Protein AF-X5PV71-F1 (afdb_monomer_lite)

Sequence (140 aa):
MEMNIFDIRSFKGSPQAEYGGAFHVSLPEIGPDLKAMGFNLMSRANNHTLDWGLEGMRETSQVLDQSGIIHARAGENLAQAGAARFLETARGRVALLSLATSFTPMSRAGDPAGEAPGRPGLNALRLAQGIVVPPEKSRA

Radius of gyration: 18.05 Å; chains: 1; bounding box: 40×47×59 Å

Foldseek 3Di:
DQAFEDDPVPQDFAFDPDAPPDHHYDYLVVLLVCVVVPAQEEEQDEQHCQRRHPSSNVRRVVSNVVSNRHYAFWDQAQPRNQDWTWDQDPVGIDTDDHEYADYDPLQDGACADVPRHTHTHGHYDDDDDDDDDPPVPPDD

Structure (mmCIF, N/CA/C/O backbone):
data_AF-X5PV71-F1
#
_entry.id   AF-X5PV71-F1
#
loop_
_atom_site.group_PDB
_atom_site.id
_atom_site.type_symbol
_atom_site.label_atom_id
_atom_site.label_alt_id
_atom_site.label_comp_id
_atom_site.label_asym_id
_atom_site.label_entity_id
_atom_site.label_seq_id
_atom_site.pdbx_PDB_ins_code
_atom_site.Cartn_x
_atom_site.Cartn_y
_atom_site.Cartn_z
_atom_site.occupancy
_atom_site.B_iso_or_equiv
_atom_site.auth_seq_id
_atom_site.auth_comp_id
_atom_site.auth_asym_id
_atom_site.auth_atom_id
_atom_site.pdbx_PDB_model_num
ATOM 1 N N . MET A 1 1 ? -8.297 1.870 -0.382 1.00 87.12 1 MET A N 1
ATOM 2 C CA . MET A 1 1 ? -8.007 3.309 -0.474 1.00 87.12 1 MET A CA 1
ATOM 3 C C . MET A 1 1 ? -6.925 3.536 -1.498 1.00 87.12 1 MET A C 1
ATOM 5 O O . MET A 1 1 ? -5.887 2.890 -1.423 1.00 87.12 1 MET A O 1
ATOM 9 N N . GLU A 1 2 ? -7.214 4.432 -2.427 1.00 90.25 2 GLU A N 1
ATOM 10 C CA . GLU A 1 2 ? -6.348 4.815 -3.542 1.00 90.25 2 GLU A CA 1
ATOM 11 C C . GLU A 1 2 ? -5.413 5.982 -3.189 1.00 90.25 2 GLU A C 1
ATOM 13 O O . GLU A 1 2 ? -4.255 5.988 -3.574 1.00 90.25 2 GLU A O 1
ATOM 18 N N . MET A 1 3 ? -5.885 6.917 -2.367 1.00 92.81 3 MET A N 1
ATOM 19 C CA . MET A 1 3 ? -5.144 8.102 -1.934 1.00 92.81 3 MET A CA 1
ATOM 20 C C . MET A 1 3 ? -3.985 7.781 -0.970 1.00 92.81 3 MET A C 1
ATOM 22 O O . MET A 1 3 ? -4.071 6.840 -0.178 1.00 92.81 3 MET A O 1
ATOM 26 N N . ASN A 1 4 ? -2.920 8.587 -1.006 1.00 96.31 4 ASN A N 1
ATOM 27 C CA . ASN A 1 4 ? -1.887 8.609 0.036 1.00 96.31 4 ASN A CA 1
ATOM 28 C C . ASN A 1 4 ? -2.294 9.587 1.150 1.00 96.31 4 ASN A C 1
ATOM 30 O O . ASN A 1 4 ? -3.015 10.550 0.895 1.00 96.31 4 ASN A O 1
ATOM 34 N N . ILE A 1 5 ? -1.850 9.347 2.382 1.00 98.00 5 ILE A N 1
ATOM 35 C CA . ILE A 1 5 ? -2.177 10.194 3.532 1.00 98.00 5 ILE A CA 1
ATOM 36 C C . ILE A 1 5 ? -0.888 10.664 4.195 1.00 98.00 5 ILE A C 1
ATOM 38 O O . ILE A 1 5 ? -0.147 9.844 4.732 1.00 98.00 5 ILE A O 1
ATOM 42 N N . PHE A 1 6 ? -0.648 11.972 4.149 1.00 98.00 6 PHE A N 1
ATOM 43 C CA . PHE A 1 6 ? 0.451 12.657 4.829 1.00 98.00 6 PHE A CA 1
ATOM 44 C C . PHE A 1 6 ? 0.263 14.178 4.724 1.00 98.00 6 PHE A C 1
ATOM 46 O O . PHE A 1 6 ? -0.479 14.673 3.874 1.00 98.00 6 PHE A O 1
ATOM 53 N N . ASP A 1 7 ? 0.956 14.949 5.563 1.00 97.50 7 ASP A N 1
ATOM 54 C CA . ASP A 1 7 ? 0.969 16.409 5.436 1.00 97.50 7 ASP A CA 1
ATOM 55 C C . ASP A 1 7 ? 2.031 16.852 4.421 1.00 97.50 7 ASP A C 1
ATOM 57 O O . ASP A 1 7 ? 3.233 16.811 4.686 1.00 97.50 7 ASP A O 1
ATOM 61 N N . ILE A 1 8 ? 1.586 17.319 3.252 1.00 95.62 8 ILE A N 1
ATOM 62 C CA . ILE A 1 8 ? 2.464 17.774 2.164 1.00 95.62 8 ILE A CA 1
ATOM 63 C C . ILE A 1 8 ? 3.429 18.895 2.585 1.00 95.62 8 ILE A C 1
ATOM 65 O O . ILE A 1 8 ? 4.498 19.038 1.998 1.00 95.62 8 ILE A O 1
ATOM 69 N N . ARG A 1 9 ? 3.084 19.686 3.609 1.00 95.31 9 ARG A N 1
ATOM 70 C CA . ARG A 1 9 ? 3.896 20.825 4.070 1.00 95.31 9 ARG A CA 1
ATOM 71 C C . ARG A 1 9 ? 5.129 20.380 4.857 1.00 95.31 9 ARG A C 1
ATOM 73 O O . ARG A 1 9 ? 6.100 21.128 4.939 1.00 95.31 9 ARG A O 1
ATOM 80 N N . SER A 1 10 ? 5.088 19.189 5.452 1.00 96.00 10 SER A N 1
ATOM 81 C CA . SER A 1 10 ? 6.181 18.612 6.246 1.00 96.00 10 SER A CA 1
ATOM 82 C C . SER A 1 10 ? 6.790 17.357 5.613 1.00 96.00 10 SER A C 1
ATOM 84 O O . SER A 1 10 ? 7.863 16.925 6.054 1.00 96.00 10 SER A O 1
ATOM 86 N N . PHE A 1 11 ? 6.151 16.827 4.565 1.00 97.62 11 PHE A N 1
ATOM 87 C CA . PHE A 1 11 ? 6.563 15.648 3.815 1.00 97.62 11 PHE A CA 1
ATOM 88 C C . PHE A 1 11 ? 8.019 15.724 3.338 1.00 97.62 11 PHE A C 1
ATOM 90 O O . PHE A 1 11 ? 8.503 16.772 2.906 1.00 97.62 11 PHE A O 1
ATOM 97 N N . LYS A 1 12 ? 8.733 14.597 3.438 1.00 96.81 12 LYS A N 1
ATOM 98 C CA . LYS A 1 12 ? 10.171 14.496 3.125 1.00 96.81 12 LYS A CA 1
ATOM 99 C C . LYS A 1 12 ? 10.484 13.789 1.808 1.00 96.81 12 LYS A C 1
ATOM 101 O O . LYS A 1 12 ? 11.650 13.734 1.432 1.00 96.81 12 LYS A O 1
ATOM 106 N N . GLY A 1 13 ? 9.471 13.256 1.131 1.00 96.25 13 GLY A N 1
ATOM 107 C CA . GLY A 1 13 ? 9.620 12.651 -0.187 1.00 96.25 13 GLY A CA 1
ATOM 108 C C . GLY A 1 13 ? 9.340 13.635 -1.321 1.00 96.25 13 GLY A C 1
ATOM 109 O O . GLY A 1 13 ? 9.219 14.846 -1.133 1.00 96.25 13 GLY A O 1
ATOM 110 N N . SER A 1 14 ? 9.189 13.083 -2.516 1.00 96.06 14 SER A N 1
ATOM 111 C CA . SER A 1 14 ? 8.826 13.810 -3.728 1.00 96.06 14 SER A CA 1
ATOM 112 C C . SER A 1 14 ? 7.767 13.032 -4.516 1.00 96.06 14 SER A C 1
ATOM 114 O O . SER A 1 14 ? 7.679 11.802 -4.385 1.00 96.06 14 SER A O 1
ATOM 116 N N . PRO A 1 15 ? 6.950 13.718 -5.335 1.00 95.50 15 PRO A N 1
ATOM 117 C CA . PRO A 1 15 ? 6.092 13.025 -6.286 1.00 95.50 15 PRO A CA 1
ATOM 118 C C . PRO A 1 15 ? 6.963 12.187 -7.229 1.00 95.50 15 PRO A C 1
ATOM 120 O O . PRO A 1 15 ? 8.012 12.646 -7.693 1.00 95.50 15 PRO A O 1
ATOM 123 N N . GLN A 1 16 ? 6.557 10.947 -7.495 1.00 94.81 16 GLN A N 1
ATOM 124 C CA . GLN A 1 16 ? 7.290 10.073 -8.406 1.00 94.81 16 GLN A CA 1
ATOM 125 C C . GLN A 1 16 ? 7.045 10.471 -9.862 1.00 94.81 16 GLN A C 1
ATOM 127 O O . GLN A 1 16 ? 5.967 10.933 -10.228 1.00 94.81 16 GLN A O 1
ATOM 132 N N . ALA A 1 17 ? 8.060 10.269 -10.706 1.00 91.62 17 ALA A N 1
ATOM 133 C CA . ALA A 1 17 ? 7.997 10.615 -12.127 1.00 91.62 17 ALA A CA 1
ATOM 134 C C . ALA A 1 17 ? 6.919 9.820 -12.887 1.00 91.62 17 ALA A C 1
ATOM 136 O O . ALA A 1 17 ? 6.304 10.339 -13.815 1.00 91.62 17 ALA A O 1
ATOM 137 N N . GLU A 1 18 ? 6.677 8.575 -12.476 1.00 89.81 18 GLU A N 1
ATOM 138 C CA . GLU A 1 18 ? 5.570 7.756 -12.957 1.00 89.81 18 GLU A CA 1
ATOM 139 C C . GLU A 1 18 ? 4.498 7.682 -11.870 1.00 89.81 18 GLU A C 1
ATOM 141 O O . GLU A 1 18 ? 4.778 7.269 -10.744 1.00 89.81 18 GLU A O 1
ATOM 146 N N . TYR A 1 19 ? 3.273 8.063 -12.223 1.00 82.19 19 TYR A N 1
ATOM 147 C CA . TYR A 1 19 ? 2.144 8.159 -11.304 1.00 82.19 19 TYR A CA 1
ATOM 148 C C . TYR A 1 19 ? 0.865 7.680 -11.989 1.00 82.19 19 TYR A C 1
ATOM 150 O O . TYR A 1 19 ? 0.753 7.711 -13.218 1.00 82.19 19 TYR A O 1
ATOM 158 N N . GLY A 1 20 ? -0.114 7.234 -11.204 1.00 72.25 20 GLY A N 1
ATOM 159 C CA . GLY A 1 20 ? -1.363 6.639 -11.697 1.00 72.25 20 GLY A CA 1
ATOM 160 C C . GLY A 1 20 ? -2.326 7.578 -12.446 1.00 72.25 20 GLY A C 1
ATOM 161 O O . GLY A 1 20 ? -3.485 7.217 -12.614 1.00 72.25 20 GLY A O 1
ATOM 162 N N . GLY A 1 21 ? -1.885 8.768 -12.874 1.00 81.62 21 GLY A N 1
ATOM 163 C CA . GLY A 1 21 ? -2.683 9.779 -13.585 1.00 81.62 21 GLY A CA 1
ATOM 164 C C . GLY A 1 21 ? -2.996 11.040 -12.770 1.00 81.62 21 GLY A C 1
ATOM 165 O O . GLY A 1 21 ? -3.230 12.093 -13.356 1.00 81.62 21 GLY A O 1
ATOM 166 N N . ALA A 1 22 ? -2.930 10.974 -11.436 1.00 86.44 22 ALA A N 1
ATOM 167 C CA . ALA A 1 22 ? -2.986 12.133 -10.540 1.00 86.44 22 ALA A CA 1
ATOM 168 C C . ALA A 1 22 ? -2.346 11.820 -9.177 1.00 86.44 22 ALA A C 1
ATOM 170 O O . ALA A 1 22 ? -2.425 10.689 -8.710 1.00 86.44 22 ALA A O 1
ATOM 171 N N . PHE A 1 23 ? -1.769 12.829 -8.516 1.00 92.00 23 PHE A N 1
ATOM 172 C CA . PHE A 1 23 ? -1.186 12.701 -7.176 1.00 92.00 23 PHE A CA 1
ATOM 173 C C . PHE A 1 23 ? -2.249 12.859 -6.083 1.00 92.00 23 PHE A C 1
ATOM 175 O O . PHE A 1 23 ? -2.364 13.909 -5.449 1.00 92.00 23 PHE A O 1
ATOM 182 N N . HIS A 1 24 ? -3.042 11.812 -5.854 1.00 93.50 24 HIS A N 1
ATOM 183 C CA . HIS A 1 24 ? -4.070 11.828 -4.814 1.00 93.50 24 HIS A CA 1
ATOM 184 C C . HIS A 1 24 ? -3.439 11.833 -3.413 1.00 93.50 24 HIS A C 1
ATOM 186 O O . HIS A 1 24 ? -2.790 10.860 -3.010 1.00 93.50 24 HIS A O 1
ATOM 192 N N . VAL A 1 25 ? -3.668 12.910 -2.655 1.00 95.69 25 VAL A N 1
ATOM 193 C CA . VAL A 1 25 ? -3.190 13.072 -1.275 1.00 95.69 25 VAL A CA 1
ATOM 194 C C . VAL A 1 25 ? -4.267 13.662 -0.364 1.00 95.69 25 VAL A C 1
ATOM 196 O O . VAL A 1 25 ? -5.017 14.553 -0.764 1.00 95.69 25 VAL A O 1
ATOM 199 N N . SER A 1 26 ? -4.327 13.165 0.870 1.00 96.94 26 SER A N 1
ATOM 200 C CA . SER A 1 26 ? -5.140 13.710 1.959 1.00 96.94 26 SER A CA 1
ATOM 201 C C . SER A 1 26 ? -4.288 14.015 3.177 1.00 96.94 26 SER A C 1
ATOM 203 O O . SER A 1 26 ? -3.200 13.459 3.331 1.00 96.94 26 SER A O 1
ATOM 205 N N . LEU A 1 27 ? -4.821 14.848 4.068 1.00 97.44 27 LEU A N 1
ATOM 206 C CA . LEU A 1 27 ? -4.176 15.148 5.337 1.00 97.44 27 LEU A CA 1
ATOM 207 C C . LEU A 1 27 ? -4.376 14.001 6.355 1.00 97.44 27 LEU A C 1
ATOM 209 O O . LEU A 1 27 ? -5.368 13.269 6.255 1.00 97.44 27 LEU A O 1
ATOM 213 N N . PRO A 1 28 ? -3.462 13.823 7.331 1.00 97.94 28 PRO A N 1
ATOM 214 C CA . PRO A 1 28 ? -3.509 12.746 8.330 1.00 97.94 28 PRO A CA 1
ATOM 215 C C . PRO A 1 28 ? -4.821 12.607 9.110 1.00 97.94 28 PRO A C 1
ATOM 217 O O . PRO A 1 28 ? -5.173 11.500 9.523 1.00 97.94 28 PRO A O 1
ATOM 220 N N . GLU A 1 29 ? -5.567 13.696 9.275 1.00 97.62 29 GLU A N 1
ATOM 221 C CA . GLU A 1 29 ? -6.840 13.760 9.999 1.00 97.62 29 GLU A CA 1
ATOM 222 C C . GLU A 1 29 ? -7.916 12.845 9.391 1.00 97.62 29 GLU A C 1
ATOM 224 O O . GLU A 1 29 ? -8.807 12.386 10.106 1.00 97.62 29 GLU A O 1
ATOM 229 N N . ILE A 1 30 ? -7.786 12.473 8.110 1.00 97.31 30 ILE A N 1
ATOM 230 C CA . ILE A 1 30 ? -8.708 11.523 7.478 1.00 97.31 30 ILE A CA 1
ATOM 231 C C . ILE A 1 30 ? -8.630 10.123 8.109 1.00 97.31 30 ILE A C 1
ATOM 233 O O . ILE A 1 30 ? -9.584 9.355 8.018 1.00 97.31 30 ILE A O 1
ATOM 237 N N . GLY A 1 31 ? -7.509 9.757 8.742 1.00 97.75 31 GLY A N 1
ATOM 238 C CA . GLY A 1 31 ? -7.346 8.460 9.402 1.00 97.75 31 GLY A CA 1
ATOM 239 C C . GLY A 1 31 ? -8.351 8.257 10.547 1.00 97.75 31 GLY A C 1
ATOM 240 O O . GLY A 1 31 ? -9.162 7.324 10.481 1.00 97.75 31 GLY A O 1
ATOM 241 N N . PRO A 1 32 ? -8.358 9.138 11.566 1.00 98.25 32 PRO A N 1
ATOM 242 C CA . PRO A 1 32 ? -9.378 9.150 12.611 1.00 98.25 32 PRO A CA 1
ATOM 243 C C . PRO A 1 32 ? -10.809 9.270 12.074 1.00 98.25 32 PRO A C 1
ATOM 245 O O . PRO A 1 32 ? -11.690 8.555 12.555 1.00 98.25 32 PRO A O 1
ATOM 248 N N . ASP A 1 33 ? -11.041 10.095 11.049 1.00 98.19 33 ASP A N 1
ATOM 249 C CA . ASP A 1 33 ? -12.370 10.252 10.443 1.00 98.19 33 ASP A CA 1
ATOM 250 C C . ASP A 1 33 ? -12.870 8.941 9.819 1.00 98.19 33 ASP A C 1
ATOM 252 O O . ASP A 1 33 ? -13.992 8.504 10.083 1.00 98.19 33 ASP A O 1
ATOM 256 N N . LEU A 1 34 ? -12.023 8.247 9.050 1.00 97.75 34 LEU A N 1
ATOM 257 C CA . LEU A 1 34 ? -12.342 6.930 8.488 1.00 97.75 34 LEU A CA 1
ATOM 258 C C . LEU A 1 34 ? -12.645 5.913 9.592 1.00 97.75 34 LEU A C 1
ATOM 260 O O . LEU A 1 34 ? -13.590 5.126 9.477 1.00 97.75 34 LEU A O 1
ATOM 264 N N . LYS A 1 35 ? -11.872 5.936 10.681 1.00 98.00 35 LYS A N 1
ATOM 265 C CA . LYS A 1 35 ? -12.119 5.060 11.828 1.00 98.00 35 LYS A CA 1
ATOM 266 C C . LYS A 1 35 ? -13.475 5.355 12.473 1.00 98.00 35 LYS A C 1
ATOM 268 O O . LYS A 1 35 ? -14.213 4.413 12.766 1.00 98.00 35 LYS A O 1
ATOM 273 N N . ALA A 1 36 ? -13.818 6.630 12.655 1.00 98.25 36 ALA A N 1
ATOM 274 C CA . ALA A 1 36 ? -15.093 7.071 13.219 1.00 98.25 36 ALA A CA 1
ATOM 275 C C . ALA A 1 36 ? -16.292 6.692 12.332 1.00 98.25 36 ALA A C 1
ATOM 277 O O . ALA A 1 36 ? -17.346 6.328 12.850 1.00 98.25 36 ALA A O 1
ATOM 278 N N . MET A 1 37 ? -16.115 6.679 11.006 1.00 98.06 37 MET A N 1
ATOM 279 C CA . MET A 1 37 ? -17.112 6.164 10.054 1.00 98.06 37 MET A CA 1
ATOM 280 C C . MET A 1 37 ? -17.290 4.636 10.117 1.00 98.06 37 MET A C 1
ATOM 282 O O . MET A 1 37 ? -18.205 4.097 9.496 1.00 98.06 37 MET A O 1
ATOM 286 N N . GLY A 1 38 ? -16.435 3.924 10.857 1.00 97.19 38 GLY A N 1
ATOM 287 C CA . GLY A 1 38 ? -16.520 2.478 11.057 1.00 97.19 38 GLY A CA 1
ATOM 288 C C . GLY A 1 38 ? -15.584 1.650 10.174 1.00 97.19 38 GLY A C 1
ATOM 289 O O . GLY A 1 38 ? -15.633 0.419 10.240 1.00 97.19 38 GLY A O 1
ATOM 290 N N . PHE A 1 39 ? -14.700 2.272 9.385 1.00 97.31 39 PHE A N 1
ATOM 291 C CA . PHE A 1 39 ? -13.678 1.523 8.654 1.00 97.31 39 PHE A CA 1
ATOM 292 C C . PHE A 1 39 ? -12.648 0.940 9.632 1.00 97.31 39 PHE A C 1
ATOM 294 O O . PHE A 1 39 ? -12.049 1.637 10.449 1.00 97.31 39 PHE A O 1
ATOM 301 N N . ASN A 1 40 ? -12.437 -0.371 9.557 1.00 95.75 40 ASN A N 1
ATOM 302 C CA . ASN A 1 40 ? -11.518 -1.114 10.428 1.00 95.75 40 ASN A CA 1
ATOM 303 C C . ASN A 1 40 ? -10.523 -1.995 9.651 1.00 95.75 40 ASN A C 1
ATOM 305 O O . ASN A 1 40 ? -9.536 -2.445 10.230 1.00 95.75 40 ASN A O 1
ATOM 309 N N . LEU A 1 41 ? -10.760 -2.188 8.351 1.00 96.94 41 LEU A N 1
ATOM 310 C CA . LEU A 1 41 ? -9.926 -2.915 7.401 1.00 96.94 41 LEU A CA 1
ATOM 311 C C . LEU A 1 41 ? -9.787 -2.100 6.111 1.00 96.94 41 LEU A C 1
ATOM 313 O O . LEU A 1 41 ? -10.785 -1.594 5.598 1.00 96.94 41 LEU A O 1
ATOM 317 N N . MET A 1 42 ? -8.578 -2.010 5.550 1.00 97.12 42 MET A N 1
ATOM 318 C CA . MET A 1 42 ? -8.337 -1.243 4.327 1.00 97.12 42 MET A CA 1
ATOM 319 C C . MET A 1 42 ? -7.353 -1.906 3.352 1.00 97.12 42 MET A C 1
ATOM 321 O O . MET A 1 42 ? -6.212 -2.224 3.682 1.00 97.12 42 MET A O 1
ATOM 325 N N . SER A 1 43 ? -7.782 -2.051 2.095 1.00 96.62 43 SER A N 1
ATOM 326 C CA . SER A 1 43 ? -6.915 -2.428 0.969 1.00 96.62 43 SER A CA 1
ATOM 327 C C . SER A 1 43 ? -6.024 -1.251 0.556 1.00 96.62 43 SER A C 1
ATOM 329 O O . SER A 1 43 ? -6.540 -0.142 0.365 1.00 96.62 43 SER A O 1
ATOM 331 N N . ARG A 1 44 ? -4.714 -1.484 0.384 1.00 95.50 44 ARG A N 1
ATOM 332 C CA . ARG A 1 44 ? -3.735 -0.444 0.003 1.00 95.50 44 ARG A CA 1
ATOM 333 C C . ARG A 1 44 ? -2.997 -0.666 -1.300 1.00 95.50 44 ARG A C 1
ATOM 335 O O . ARG A 1 44 ? -2.210 0.192 -1.675 1.00 95.50 44 ARG A O 1
ATOM 342 N N . ALA A 1 45 ? -3.241 -1.768 -1.991 1.00 93.94 45 ALA A N 1
ATOM 343 C CA . ALA A 1 45 ? -2.556 -2.020 -3.243 1.00 93.94 45 ALA A CA 1
ATOM 344 C C . ALA A 1 45 ? -3.443 -1.697 -4.439 1.00 93.94 45 ALA A C 1
ATOM 346 O O . ALA A 1 45 ? -4.524 -2.258 -4.620 1.00 93.94 45 ALA A O 1
ATOM 347 N N . ASN A 1 46 ? -2.950 -0.734 -5.200 1.00 93.69 46 ASN A N 1
ATOM 348 C CA . ASN A 1 46 ? -3.539 -0.107 -6.370 1.00 93.69 46 ASN A CA 1
ATOM 349 C C . ASN A 1 46 ? -2.405 0.616 -7.116 1.00 93.69 46 ASN A C 1
ATOM 351 O O . ASN A 1 46 ? -1.265 0.647 -6.659 1.00 93.69 46 ASN A O 1
ATOM 355 N N . ASN A 1 47 ? -2.704 1.211 -8.258 1.00 93.69 47 ASN A N 1
ATOM 356 C CA . ASN A 1 47 ? -1.733 1.947 -9.064 1.00 93.69 47 ASN A CA 1
ATOM 357 C C . ASN A 1 47 ? -1.180 3.219 -8.393 1.00 93.69 47 ASN A C 1
ATOM 359 O O . ASN A 1 47 ? -0.138 3.687 -8.832 1.00 93.69 47 ASN A O 1
ATOM 363 N N . HIS A 1 48 ? -1.820 3.739 -7.343 1.00 95.88 48 HIS A N 1
ATOM 364 C CA . HIS A 1 48 ? -1.425 4.966 -6.640 1.00 95.88 48 HIS A CA 1
ATOM 365 C C . HIS A 1 48 ? -0.602 4.713 -5.360 1.00 95.88 48 HIS A C 1
ATOM 367 O O . HIS A 1 48 ? -0.181 5.659 -4.689 1.00 95.88 48 HIS A O 1
ATOM 373 N N . THR A 1 49 ? -0.330 3.451 -4.993 1.00 95.81 49 THR A N 1
ATOM 374 C CA . THR A 1 49 ? 0.360 3.109 -3.733 1.00 95.81 49 THR A CA 1
ATOM 375 C C . THR A 1 49 ? 1.727 3.784 -3.583 1.00 95.81 49 THR A C 1
ATOM 377 O O . THR A 1 49 ? 2.104 4.096 -2.457 1.00 95.81 49 THR A O 1
ATOM 380 N N . LEU A 1 50 ? 2.462 3.991 -4.686 1.00 95.69 50 LEU A N 1
ATOM 381 C CA . LEU A 1 50 ? 3.797 4.606 -4.690 1.00 95.69 50 LEU A CA 1
ATOM 382 C C . LEU A 1 50 ? 3.859 5.957 -5.421 1.00 95.69 50 LEU A C 1
ATOM 384 O O . LEU A 1 50 ? 4.951 6.404 -5.750 1.00 95.69 50 LEU A O 1
ATOM 388 N N . ASP A 1 51 ? 2.740 6.646 -5.644 1.00 95.38 51 ASP A N 1
ATOM 389 C CA . ASP A 1 51 ? 2.744 7.964 -6.310 1.00 95.38 51 ASP A CA 1
ATOM 390 C C . ASP A 1 51 ? 3.653 8.999 -5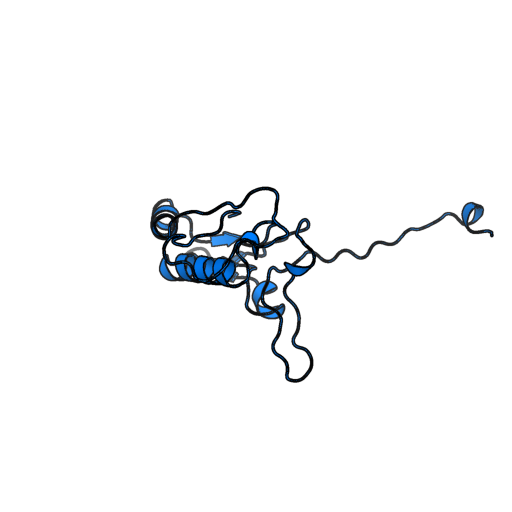.622 1.00 95.38 51 ASP A C 1
ATOM 392 O O . ASP A 1 51 ? 4.201 9.892 -6.264 1.00 95.38 51 ASP A O 1
ATOM 396 N N . TRP A 1 52 ? 3.841 8.852 -4.311 1.00 96.50 52 TRP A N 1
ATOM 397 C CA . TRP A 1 52 ? 4.708 9.686 -3.475 1.00 96.50 52 TRP A CA 1
ATOM 398 C C . TRP A 1 52 ? 5.904 8.905 -2.917 1.00 96.50 52 TRP A C 1
ATOM 400 O O . TRP A 1 52 ? 6.420 9.201 -1.840 1.00 96.50 52 TRP A O 1
ATOM 410 N N . GLY A 1 53 ? 6.325 7.868 -3.638 1.00 95.81 53 GLY A N 1
ATOM 411 C CA . GLY A 1 53 ? 7.478 7.056 -3.283 1.00 95.81 53 GLY A CA 1
ATOM 412 C C . GLY A 1 53 ? 7.245 6.192 -2.047 1.00 95.81 53 GLY A C 1
ATOM 413 O O . GLY A 1 53 ? 6.115 5.951 -1.608 1.00 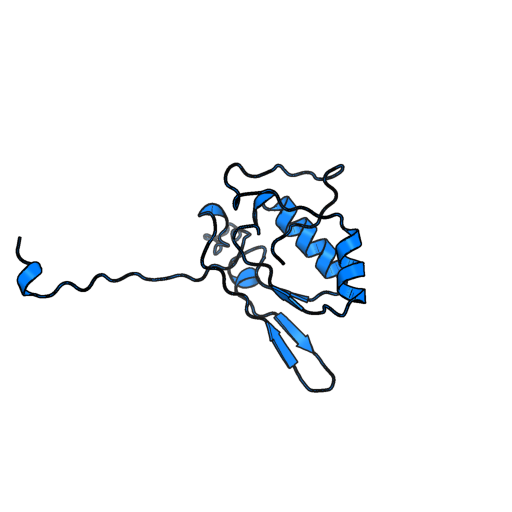95.81 53 GLY A O 1
ATOM 414 N N . LEU A 1 54 ? 8.347 5.694 -1.489 1.00 96.94 54 LEU A N 1
ATOM 415 C CA . LEU A 1 54 ? 8.308 4.860 -0.287 1.00 96.94 54 LEU A CA 1
ATOM 416 C C . LEU A 1 54 ? 7.928 5.683 0.943 1.00 96.94 54 LEU A C 1
ATOM 418 O O . LEU A 1 54 ? 7.306 5.159 1.862 1.00 96.94 54 LEU A O 1
ATOM 422 N N . GLU A 1 55 ? 8.278 6.964 0.942 1.00 97.88 55 GLU A N 1
ATOM 423 C CA . GLU A 1 55 ? 7.949 7.936 1.972 1.00 97.88 55 GLU A CA 1
ATOM 424 C C . GLU A 1 55 ? 6.431 8.071 2.099 1.00 97.88 55 GLU A C 1
ATOM 426 O O . GLU A 1 55 ? 5.891 7.828 3.174 1.00 97.88 55 GLU A O 1
ATOM 431 N N . GLY A 1 56 ? 5.718 8.347 1.000 1.00 97.44 56 GLY A N 1
ATOM 432 C CA . GLY A 1 56 ? 4.257 8.465 1.024 1.00 97.44 56 GLY A CA 1
ATOM 433 C C . GLY A 1 56 ? 3.567 7.155 1.405 1.00 97.44 56 GLY A C 1
ATOM 434 O O . GLY A 1 56 ? 2.627 7.150 2.205 1.00 97.44 56 GLY A O 1
ATOM 435 N N . MET A 1 57 ? 4.080 6.021 0.915 1.00 97.50 57 MET A N 1
ATOM 436 C CA . MET A 1 57 ? 3.583 4.694 1.291 1.00 97.50 57 MET A CA 1
ATOM 437 C C . MET A 1 57 ? 3.698 4.446 2.805 1.00 97.50 57 MET A C 1
ATOM 439 O O . MET A 1 57 ? 2.742 3.959 3.425 1.00 97.50 57 MET A O 1
ATOM 443 N N . ARG A 1 58 ? 4.853 4.782 3.393 1.00 98.06 58 ARG A N 1
ATOM 444 C CA . ARG A 1 58 ? 5.156 4.601 4.820 1.00 98.06 58 ARG A CA 1
ATOM 445 C C . ARG A 1 58 ? 4.354 5.547 5.699 1.00 98.06 58 ARG A C 1
ATOM 447 O O . ARG A 1 58 ? 3.706 5.063 6.619 1.00 98.06 58 ARG A O 1
ATOM 454 N N . GLU A 1 59 ? 4.309 6.834 5.369 1.00 98.25 59 GLU A N 1
ATOM 455 C CA . GLU A 1 59 ? 3.488 7.827 6.079 1.00 98.25 59 GLU A CA 1
ATOM 456 C C . GLU A 1 59 ? 2.017 7.403 6.097 1.00 98.25 59 GLU A C 1
ATOM 458 O O . GLU A 1 59 ? 1.373 7.354 7.143 1.00 98.25 59 GLU A O 1
ATOM 463 N N . THR A 1 60 ? 1.496 6.955 4.952 1.00 98.12 60 THR A N 1
ATOM 464 C CA . THR A 1 60 ? 0.110 6.489 4.904 1.00 98.12 60 THR A CA 1
ATOM 465 C C . THR A 1 60 ? -0.095 5.235 5.760 1.00 98.12 60 THR A C 1
ATOM 467 O O . THR A 1 60 ? -1.151 5.063 6.360 1.00 98.12 60 THR A O 1
ATOM 470 N N . SER A 1 61 ? 0.882 4.324 5.800 1.00 97.94 61 SER A N 1
ATOM 471 C CA . SER A 1 61 ? 0.818 3.140 6.672 1.00 97.94 61 SER A CA 1
ATOM 472 C C . SER A 1 61 ? 0.794 3.556 8.142 1.00 97.94 61 SER A C 1
ATOM 474 O O . SER A 1 61 ? -0.078 3.114 8.884 1.00 97.94 61 SER A O 1
ATOM 476 N N . GLN A 1 62 ? 1.661 4.496 8.519 1.00 98.00 62 GLN A N 1
ATOM 477 C CA . GLN A 1 62 ? 1.739 5.054 9.861 1.00 98.00 62 GLN A CA 1
ATOM 478 C C . GLN A 1 62 ? 0.426 5.717 10.291 1.00 98.00 62 GLN A C 1
ATOM 480 O O . GLN A 1 62 ? -0.044 5.448 11.395 1.00 98.00 62 GLN A O 1
ATOM 485 N N . VAL A 1 63 ? -0.204 6.529 9.436 1.00 98.38 63 VAL A N 1
ATOM 486 C CA . VAL A 1 63 ? -1.493 7.165 9.759 1.00 98.38 63 VAL A CA 1
ATOM 487 C C . VAL A 1 63 ? -2.589 6.123 9.998 1.00 98.38 63 VAL A C 1
ATOM 489 O O . VAL A 1 63 ? -3.369 6.248 10.945 1.00 98.38 63 VAL A O 1
ATOM 492 N N . LEU A 1 64 ? -2.655 5.071 9.176 1.00 98.19 64 LEU A N 1
ATOM 493 C CA . LEU A 1 64 ? -3.649 4.006 9.349 1.00 98.19 64 LEU A CA 1
ATOM 494 C C . LEU A 1 64 ? -3.394 3.183 10.614 1.00 98.19 64 LEU A C 1
ATOM 496 O O . LEU A 1 64 ? -4.347 2.894 11.341 1.00 98.19 64 LEU A O 1
ATOM 500 N N . ASP A 1 65 ? -2.130 2.875 10.907 1.00 98.06 65 ASP A N 1
ATOM 501 C CA . ASP A 1 65 ? -1.728 2.179 12.131 1.00 98.06 65 ASP A CA 1
ATOM 502 C C . ASP A 1 65 ? -2.099 3.002 13.374 1.00 98.06 65 ASP A C 1
ATOM 504 O O . ASP A 1 65 ? -2.747 2.488 14.288 1.00 98.06 65 ASP A O 1
ATOM 508 N N . GLN A 1 66 ? -1.781 4.301 13.380 1.00 98.38 66 GLN A N 1
ATOM 509 C CA . GLN A 1 66 ? -2.133 5.232 14.462 1.00 98.38 66 GLN A CA 1
ATOM 510 C C . GLN A 1 66 ? -3.649 5.398 14.631 1.00 98.38 66 GLN A C 1
ATOM 512 O O . GLN A 1 66 ? -4.130 5.580 15.747 1.00 98.38 66 GLN A O 1
ATOM 517 N N . SER A 1 67 ? -4.409 5.285 13.541 1.00 98.38 67 SER A N 1
ATOM 518 C CA . SER A 1 67 ? -5.878 5.342 13.557 1.00 98.38 67 SER A CA 1
ATOM 519 C C . SER A 1 67 ? -6.528 4.010 13.957 1.00 98.38 67 SER A C 1
ATOM 521 O O . SER A 1 67 ? -7.755 3.904 14.023 1.00 98.38 67 SER A O 1
ATOM 523 N N . GLY A 1 68 ? -5.736 2.959 14.195 1.00 97.75 68 GLY A N 1
ATOM 524 C CA . GLY A 1 68 ? -6.244 1.625 14.509 1.00 97.75 68 GLY A CA 1
ATOM 525 C C . GLY A 1 68 ? -7.032 0.997 13.353 1.00 97.75 68 GLY A C 1
ATOM 526 O O . GLY A 1 68 ? -8.005 0.269 13.591 1.00 97.75 68 GLY A O 1
ATOM 527 N N . ILE A 1 69 ? -6.664 1.312 12.108 1.00 98.25 69 ILE A N 1
ATOM 528 C CA . ILE A 1 69 ? -7.224 0.715 10.892 1.00 98.25 69 ILE A CA 1
ATOM 529 C C . ILE A 1 69 ? -6.244 -0.340 10.397 1.00 98.25 69 ILE A C 1
ATOM 531 O O . ILE A 1 69 ? -5.132 -0.032 9.979 1.00 98.25 69 ILE A O 1
ATOM 535 N N . ILE A 1 70 ? -6.677 -1.598 10.388 1.00 98.12 70 ILE A N 1
ATOM 536 C CA . ILE A 1 70 ? -5.861 -2.690 9.867 1.00 98.12 70 ILE A CA 1
ATOM 537 C C . ILE A 1 70 ? -5.763 -2.524 8.353 1.00 98.12 70 ILE A C 1
ATOM 539 O O . ILE A 1 70 ? -6.776 -2.463 7.659 1.00 98.12 70 ILE A O 1
ATOM 543 N N . HIS A 1 71 ? -4.556 -2.479 7.805 1.00 97.62 71 HIS A N 1
ATOM 544 C CA . HIS A 1 71 ? -4.363 -2.314 6.367 1.00 97.62 71 HIS A CA 1
ATOM 545 C C . HIS A 1 71 ? -3.418 -3.363 5.806 1.00 97.62 71 HIS A C 1
ATOM 547 O O . HIS A 1 71 ? -2.506 -3.839 6.480 1.00 97.62 71 HIS A O 1
ATOM 553 N N . ALA A 1 72 ? -3.690 -3.766 4.569 1.00 96.75 72 ALA A N 1
ATOM 554 C CA . ALA A 1 72 ? -2.950 -4.814 3.889 1.00 96.75 72 ALA A CA 1
ATOM 555 C C . ALA A 1 72 ? -2.335 -4.301 2.592 1.00 96.75 72 ALA A C 1
ATOM 557 O O . ALA A 1 72 ? -2.940 -3.496 1.875 1.00 96.75 72 ALA A O 1
ATOM 558 N N . ARG A 1 73 ? -1.210 -4.933 2.241 1.00 90.69 73 ARG A N 1
ATOM 559 C CA . ARG A 1 73 ? -0.641 -5.021 0.893 1.00 90.69 73 ARG A CA 1
ATOM 560 C C . ARG A 1 73 ? 0.328 -3.958 0.406 1.00 90.69 73 ARG A C 1
ATOM 562 O O . ARG A 1 73 ? 0.922 -4.142 -0.654 1.00 90.69 73 ARG A O 1
ATOM 569 N N . ALA A 1 74 ? 0.554 -2.928 1.198 1.00 95.19 74 ALA A N 1
ATOM 570 C CA . ALA A 1 74 ? 1.828 -2.228 1.190 1.00 95.19 74 ALA A CA 1
ATOM 571 C C . ALA A 1 74 ? 2.717 -2.860 2.269 1.00 95.19 74 ALA A C 1
ATOM 573 O O . ALA A 1 74 ? 2.214 -3.279 3.315 1.00 95.19 74 ALA A O 1
ATOM 574 N N . GLY A 1 75 ? 4.014 -2.984 2.015 1.00 96.69 75 GLY A N 1
ATOM 575 C CA . GLY A 1 75 ? 4.939 -3.534 3.002 1.00 96.69 75 GLY A CA 1
ATOM 576 C C . GLY A 1 75 ? 6.390 -3.249 2.662 1.00 96.69 75 GLY A C 1
ATOM 577 O O . GLY A 1 75 ? 6.704 -2.862 1.538 1.00 96.69 75 GLY A O 1
ATOM 578 N N . GLU A 1 76 ? 7.275 -3.487 3.628 1.00 97.44 76 GLU A N 1
ATOM 579 C CA . GLU A 1 76 ? 8.717 -3.249 3.486 1.00 97.44 76 GLU A CA 1
ATOM 580 C C . GLU A 1 76 ? 9.423 -4.309 2.625 1.00 97.44 76 GLU A C 1
ATOM 582 O O . GLU A 1 76 ? 10.592 -4.171 2.287 1.00 97.44 76 GLU A O 1
ATOM 587 N N . ASN A 1 77 ? 8.722 -5.378 2.249 1.00 97.06 77 ASN A N 1
ATOM 588 C CA . ASN A 1 77 ? 9.197 -6.419 1.342 1.00 97.06 77 ASN A CA 1
ATOM 589 C C . ASN A 1 77 ? 8.018 -7.229 0.780 1.00 97.06 77 ASN A C 1
ATOM 591 O O . ASN A 1 77 ? 6.865 -7.050 1.194 1.00 97.06 77 ASN A O 1
ATOM 595 N N . LEU A 1 78 ? 8.305 -8.148 -0.150 1.00 96.44 78 LEU A N 1
ATOM 596 C CA . LEU A 1 78 ? 7.274 -8.974 -0.782 1.00 96.44 78 LEU A CA 1
ATOM 597 C C . LEU A 1 78 ? 6.482 -9.823 0.220 1.00 96.44 78 LEU A C 1
ATOM 599 O O . LEU A 1 78 ? 5.271 -9.945 0.057 1.00 96.44 78 LEU A O 1
ATOM 603 N N . ALA A 1 79 ? 7.112 -10.366 1.263 1.00 96.19 79 ALA A N 1
ATOM 604 C CA . ALA A 1 79 ? 6.410 -11.161 2.270 1.00 96.19 79 ALA A CA 1
ATOM 605 C C . ALA A 1 79 ? 5.397 -10.311 3.056 1.00 96.19 79 ALA A C 1
ATOM 607 O O . ALA A 1 79 ? 4.238 -10.700 3.208 1.00 96.19 79 ALA A O 1
ATOM 608 N N . GLN A 1 80 ? 5.794 -9.114 3.494 1.00 96.69 80 GLN A N 1
ATOM 609 C CA . GLN A 1 80 ? 4.906 -8.199 4.215 1.00 96.69 80 GLN A CA 1
ATOM 610 C C . GLN A 1 80 ? 3.753 -7.697 3.346 1.00 96.69 80 GLN A C 1
ATOM 612 O O . GLN A 1 80 ? 2.618 -7.648 3.827 1.00 96.69 80 GLN A O 1
ATOM 617 N N . ALA A 1 81 ? 4.036 -7.351 2.087 1.00 97.38 81 ALA A N 1
ATOM 618 C CA . ALA A 1 81 ? 3.021 -6.944 1.125 1.00 97.38 81 ALA A CA 1
ATOM 619 C C . ALA A 1 81 ? 2.111 -8.131 0.734 1.00 97.38 81 ALA A C 1
ATOM 621 O O . ALA A 1 81 ? 0.912 -7.973 0.518 1.00 97.38 81 ALA A O 1
ATOM 622 N N . GLY A 1 82 ? 2.655 -9.343 0.652 1.00 96.50 82 GLY A N 1
ATOM 623 C CA . GLY A 1 82 ? 1.941 -10.578 0.319 1.00 96.50 82 GLY A CA 1
ATOM 624 C C . GLY A 1 82 ? 1.008 -11.087 1.416 1.00 96.50 82 GLY A C 1
ATOM 625 O O . GLY A 1 82 ? 0.026 -11.767 1.123 1.00 96.50 82 GLY A O 1
ATOM 626 N N . ALA A 1 83 ? 1.305 -10.763 2.671 1.00 96.44 83 ALA A N 1
ATOM 627 C CA . ALA A 1 83 ? 0.617 -11.324 3.819 1.00 96.44 83 ALA A CA 1
ATOM 628 C C . ALA A 1 83 ? -0.830 -10.828 3.954 1.00 96.44 83 ALA A C 1
ATOM 630 O O . ALA A 1 83 ? -1.119 -9.630 3.882 1.00 96.44 83 ALA A O 1
ATOM 631 N N . ALA A 1 84 ? -1.729 -11.769 4.251 1.00 96.81 84 ALA A N 1
ATOM 632 C CA . ALA A 1 84 ? -3.059 -11.445 4.741 1.00 96.81 84 ALA A CA 1
ATOM 633 C C . ALA A 1 84 ? -2.965 -10.623 6.035 1.00 96.81 84 ALA A C 1
ATOM 635 O O . ALA A 1 84 ? -2.015 -10.743 6.820 1.00 96.81 84 ALA A O 1
ATOM 636 N N . ARG A 1 85 ? -3.977 -9.794 6.270 1.00 97.38 85 ARG A N 1
ATOM 637 C CA . ARG A 1 85 ? -4.175 -9.118 7.555 1.00 97.38 85 ARG A CA 1
ATOM 638 C C . ARG A 1 85 ? -5.494 -9.550 8.148 1.00 97.38 85 ARG A C 1
ATOM 640 O O . ARG A 1 85 ? -6.448 -9.776 7.410 1.00 97.38 85 ARG A O 1
ATOM 647 N N . PHE A 1 86 ? -5.532 -9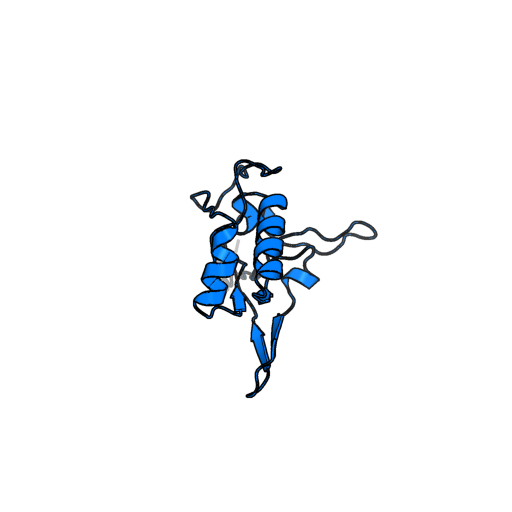.686 9.463 1.00 97.56 86 PHE A N 1
ATOM 648 C CA . PHE A 1 86 ? -6.656 -10.294 10.153 1.00 97.56 86 PHE A CA 1
ATOM 649 C C . PHE A 1 86 ? -7.297 -9.295 11.101 1.00 97.56 86 PHE A C 1
ATOM 651 O O . PHE A 1 86 ? -6.597 -8.653 11.877 1.00 97.56 86 PHE A O 1
ATOM 658 N N . LEU A 1 87 ? -8.620 -9.193 11.043 1.00 97.50 87 LEU A N 1
ATOM 659 C CA . LEU A 1 87 ? -9.432 -8.502 12.033 1.00 97.50 87 LEU A CA 1
ATOM 660 C C . LEU A 1 87 ? -10.149 -9.549 12.880 1.00 97.50 87 LEU A C 1
ATOM 662 O O . LEU A 1 87 ? -10.914 -10.359 12.352 1.00 97.50 87 LEU A O 1
ATOM 666 N N . GLU A 1 88 ? -9.921 -9.510 14.187 1.00 97.38 88 GLU A N 1
ATOM 667 C CA . GLU A 1 88 ? -10.695 -10.295 15.144 1.00 97.38 88 GLU A CA 1
ATOM 668 C C . GLU A 1 88 ? -12.006 -9.583 15.469 1.00 97.38 88 GLU A C 1
ATOM 670 O O . GLU A 1 88 ? -12.039 -8.374 15.704 1.00 97.38 88 GLU A O 1
ATOM 675 N N . THR A 1 89 ? -13.097 -10.339 15.513 1.00 95.75 89 THR A N 1
ATOM 676 C CA . THR A 1 89 ? -14.412 -9.848 15.924 1.00 95.75 89 THR A CA 1
ATOM 677 C C . THR A 1 89 ? -15.048 -10.837 16.893 1.00 95.75 89 THR A C 1
ATOM 679 O O . THR A 1 89 ? -14.691 -12.015 16.920 1.00 95.75 89 THR A O 1
ATOM 682 N N . ALA A 1 90 ? -16.073 -10.401 17.627 1.00 96.69 90 ALA A N 1
ATOM 683 C CA . ALA A 1 90 ? -16.850 -11.290 18.493 1.00 96.69 90 ALA A CA 1
ATOM 684 C C . ALA A 1 90 ? -17.523 -12.459 17.738 1.00 96.69 90 ALA A C 1
ATOM 686 O O . ALA A 1 90 ? -17.945 -13.427 18.361 1.00 96.69 90 ALA A O 1
ATOM 687 N N . ARG A 1 91 ? -17.642 -12.373 16.404 1.00 97.00 91 ARG A N 1
ATOM 688 C CA . ARG A 1 91 ? -18.265 -13.395 15.545 1.00 97.00 91 ARG A CA 1
ATOM 689 C C . ARG A 1 91 ? -17.251 -14.211 14.738 1.00 97.00 91 ARG A C 1
ATOM 691 O O . ARG A 1 91 ? -17.658 -15.027 13.918 1.00 97.00 91 ARG A O 1
ATOM 698 N N . GLY A 1 92 ? -15.954 -13.991 14.951 1.00 97.56 92 GLY A N 1
ATOM 699 C CA . GLY A 1 92 ? -14.878 -14.696 14.259 1.00 97.56 92 GLY A CA 1
ATOM 700 C C . GLY A 1 92 ? -13.857 -13.767 13.608 1.00 97.56 92 GLY A C 1
ATOM 701 O O . GLY A 1 92 ? -13.875 -12.548 13.795 1.00 97.56 92 GLY A O 1
ATOM 702 N N . ARG A 1 93 ? -12.957 -14.374 12.833 1.00 97.94 93 ARG A N 1
ATOM 703 C CA . ARG A 1 93 ? -11.806 -13.723 12.203 1.00 97.94 93 ARG A CA 1
ATOM 704 C C . ARG A 1 93 ? -12.080 -13.413 10.734 1.00 97.94 93 ARG A C 1
ATOM 706 O O . ARG A 1 93 ? -12.479 -14.297 9.980 1.00 97.94 93 ARG A O 1
ATOM 713 N N . VAL A 1 94 ? -11.788 -12.186 10.314 1.00 97.81 94 VAL A N 1
ATOM 714 C CA . VAL A 1 94 ? -11.851 -11.752 8.910 1.00 97.81 94 VAL A CA 1
ATOM 715 C C . VAL A 1 94 ? -10.436 -11.587 8.374 1.00 97.81 94 VAL A C 1
ATOM 717 O O . VAL A 1 94 ? -9.629 -10.903 8.995 1.00 97.81 94 VAL A O 1
ATOM 720 N N . ALA A 1 95 ? -10.132 -12.186 7.222 1.00 97.69 95 ALA A N 1
ATOM 721 C CA . ALA A 1 95 ? -8.854 -12.021 6.533 1.00 97.69 95 ALA A CA 1
ATOM 722 C C . ALA A 1 95 ? -9.003 -11.080 5.331 1.00 97.69 95 ALA A C 1
ATOM 724 O O . ALA A 1 95 ? -9.883 -11.276 4.494 1.00 97.69 95 ALA A O 1
ATOM 725 N N . LEU A 1 96 ? -8.115 -10.095 5.212 1.00 97.69 96 LEU A N 1
ATOM 726 C CA . LEU A 1 96 ? -8.005 -9.227 4.048 1.00 97.69 96 LEU A CA 1
ATOM 727 C C . LEU A 1 96 ? -6.787 -9.616 3.209 1.00 97.69 96 LEU A C 1
ATOM 729 O O . LEU A 1 96 ? -5.639 -9.436 3.623 1.00 97.69 96 LEU A O 1
ATOM 733 N N . LEU A 1 97 ? -7.075 -10.088 2.000 1.00 95.62 97 LEU A N 1
ATOM 734 C CA . LEU A 1 97 ? -6.147 -10.199 0.882 1.00 95.62 97 LEU A CA 1
ATOM 735 C C . LEU A 1 97 ? -6.521 -9.098 -0.112 1.00 95.62 97 LEU A C 1
ATOM 737 O O . LEU A 1 97 ? -7.627 -9.083 -0.642 1.00 95.62 97 LEU A O 1
ATOM 741 N N . SER A 1 98 ? -5.624 -8.154 -0.356 1.00 95.06 98 SER A N 1
ATOM 742 C CA . SER A 1 98 ? -5.794 -7.186 -1.449 1.00 95.06 98 SER A CA 1
ATOM 743 C C . SER A 1 98 ? -5.080 -7.746 -2.699 1.00 95.06 98 SER A C 1
ATOM 745 O O . SER A 1 98 ? -4.183 -8.540 -2.480 1.00 95.06 98 SER A O 1
ATOM 747 N N . LEU A 1 99 ? -5.547 -7.449 -3.935 1.00 95.25 99 LEU A N 1
ATOM 748 C CA . LEU A 1 99 ? -5.166 -7.732 -5.373 1.00 95.25 99 LEU A CA 1
ATOM 749 C C . LEU A 1 99 ? -4.963 -6.446 -6.247 1.00 95.25 99 LEU A C 1
ATOM 751 O O . LEU A 1 99 ? -5.670 -5.482 -6.008 1.00 95.25 99 LEU A O 1
ATOM 755 N N . ALA A 1 100 ? -3.953 -6.314 -7.124 1.00 94.44 100 ALA A N 1
ATOM 756 C CA . ALA A 1 100 ? -3.611 -5.108 -7.898 1.00 94.44 100 ALA A CA 1
ATOM 757 C C . ALA A 1 100 ? -2.962 -5.586 -9.187 1.00 94.44 100 ALA A C 1
ATOM 759 O O . ALA A 1 100 ? -1.966 -6.310 -9.141 1.00 94.44 100 ALA A O 1
ATOM 760 N N . THR A 1 101 ? -3.582 -5.224 -10.301 1.00 92.88 101 THR A N 1
ATOM 761 C CA . THR A 1 101 ? -3.246 -5.659 -11.663 1.00 92.88 101 THR A CA 1
ATOM 762 C C . THR A 1 101 ? -2.775 -4.506 -12.542 1.00 92.88 101 THR A C 1
ATOM 764 O O . THR A 1 101 ? -2.211 -4.749 -13.600 1.00 92.88 101 THR A O 1
ATOM 767 N N . SER A 1 102 ? -2.985 -3.269 -12.091 1.00 90.31 102 SER A N 1
ATOM 768 C CA . SER A 1 102 ? -2.516 -2.040 -12.722 1.00 90.31 102 SER A CA 1
ATOM 769 C C . SER A 1 102 ? -1.626 -1.299 -11.731 1.00 90.31 102 SER A C 1
ATOM 771 O O . SER A 1 102 ? -2.037 -1.083 -10.589 1.00 90.31 102 SER A O 1
ATOM 773 N N . PHE A 1 103 ? -0.395 -0.997 -12.142 1.00 92.31 103 PHE A N 1
ATOM 774 C CA . PHE A 1 103 ? 0.625 -0.282 -11.372 1.00 92.31 103 PHE A CA 1
ATOM 775 C C . PHE A 1 103 ? 1.851 -0.014 -12.258 1.00 92.31 103 PHE A C 1
ATOM 777 O O . PHE A 1 103 ? 2.071 -0.706 -13.254 1.00 92.31 103 PHE A O 1
ATOM 784 N N . THR A 1 104 ? 2.682 0.953 -11.874 1.00 91.69 104 THR A N 1
ATOM 785 C CA . THR A 1 104 ? 3.968 1.223 -12.539 1.00 91.69 104 THR A CA 1
ATOM 786 C C . THR A 1 104 ? 5.002 0.146 -12.178 1.00 91.69 104 THR A C 1
ATOM 788 O O . THR A 1 104 ? 4.959 -0.378 -11.059 1.00 91.69 104 THR A O 1
ATOM 791 N N . PRO A 1 105 ? 5.956 -0.219 -13.058 1.00 89.50 105 PRO A N 1
ATOM 792 C CA . PRO A 1 105 ? 6.866 -1.348 -12.823 1.00 89.50 105 PRO A CA 1
ATOM 793 C C . PRO A 1 105 ? 7.606 -1.305 -11.478 1.00 89.50 105 PRO A C 1
ATOM 795 O O . PRO A 1 105 ? 7.724 -2.332 -10.802 1.00 89.50 105 PRO A O 1
ATOM 798 N N . MET A 1 106 ? 8.032 -0.112 -11.053 1.00 92.19 106 MET A N 1
ATOM 799 C CA . MET A 1 106 ? 8.757 0.098 -9.796 1.00 92.19 106 MET A CA 1
ATOM 800 C C . MET A 1 106 ? 7.857 0.103 -8.552 1.00 92.19 106 MET A C 1
ATOM 802 O O . MET A 1 106 ? 8.372 0.134 -7.437 1.00 92.19 106 MET A O 1
ATOM 806 N N . SER A 1 107 ? 6.535 -0.009 -8.689 1.00 94.44 107 SER A N 1
ATOM 807 C CA . SER A 1 107 ? 5.618 -0.090 -7.542 1.00 94.44 107 SER A CA 1
ATOM 808 C C . SER A 1 107 ? 5.707 -1.405 -6.764 1.00 94.44 107 SER A C 1
ATOM 810 O O . SER A 1 107 ? 5.305 -1.481 -5.604 1.00 94.44 107 SER A O 1
ATOM 812 N N . ARG A 1 108 ? 6.224 -2.461 -7.395 1.00 95.31 108 ARG A N 1
ATOM 813 C CA . ARG A 1 108 ? 6.195 -3.825 -6.861 1.00 95.31 108 ARG A CA 1
ATOM 814 C C . ARG A 1 108 ? 7.129 -3.998 -5.664 1.00 95.31 108 ARG A C 1
ATOM 816 O O . ARG A 1 108 ? 8.311 -3.660 -5.736 1.00 95.31 108 ARG A O 1
ATOM 823 N N . ALA A 1 109 ? 6.614 -4.646 -4.623 1.00 97.19 109 ALA A N 1
ATOM 824 C CA . ALA A 1 109 ? 7.433 -5.207 -3.561 1.00 97.19 109 ALA A CA 1
ATOM 825 C C . ALA A 1 109 ? 8.304 -6.358 -4.097 1.00 97.19 109 ALA A C 1
ATOM 827 O O . ALA A 1 109 ? 7.873 -7.141 -4.956 1.00 97.19 109 ALA A O 1
ATOM 828 N N . GLY A 1 110 ? 9.523 -6.459 -3.571 1.00 96.12 110 GLY A N 1
ATOM 829 C CA . GLY A 1 110 ? 10.521 -7.449 -3.974 1.00 96.12 110 GLY A CA 1
ATOM 830 C C . GLY A 1 110 ? 11.008 -8.300 -2.807 1.00 96.12 110 GLY A C 1
ATOM 831 O O . GLY A 1 110 ? 10.967 -7.873 -1.650 1.00 96.12 110 GLY A O 1
ATOM 832 N N . ASP A 1 111 ? 11.461 -9.508 -3.131 1.00 95.81 111 ASP A N 1
ATOM 833 C CA . ASP A 1 111 ? 12.179 -10.364 -2.191 1.00 95.81 111 ASP A CA 1
ATOM 834 C C . ASP A 1 111 ? 13.567 -9.779 -1.875 1.00 95.81 111 ASP A C 1
ATOM 836 O O . ASP A 1 111 ? 14.100 -9.002 -2.675 1.00 95.81 111 ASP A O 1
ATOM 840 N N . PRO A 1 112 ? 14.155 -10.128 -0.719 1.00 95.81 112 PRO A N 1
ATOM 841 C CA . PRO A 1 112 ? 15.566 -9.879 -0.442 1.00 95.81 112 PRO A CA 1
ATOM 842 C C . PRO A 1 112 ? 16.482 -10.493 -1.509 1.00 95.81 112 PRO A C 1
ATOM 844 O O . PRO A 1 112 ? 16.159 -11.525 -2.103 1.00 95.81 112 PRO A O 1
ATOM 847 N N . ALA A 1 113 ? 17.650 -9.887 -1.715 1.00 95.44 113 ALA A N 1
ATOM 848 C CA . ALA A 1 113 ? 18.679 -10.390 -2.623 1.00 95.44 113 ALA A CA 1
ATOM 849 C C . ALA A 1 113 ? 19.956 -10.700 -1.833 1.00 95.44 113 ALA A C 1
ATOM 851 O O . ALA A 1 113 ? 20.785 -9.823 -1.591 1.00 95.44 113 ALA A O 1
ATOM 852 N N . GLY A 1 114 ? 20.104 -11.956 -1.402 1.00 94.50 114 GLY A N 1
ATOM 853 C CA . GLY A 1 114 ? 21.169 -12.340 -0.474 1.00 94.50 114 GLY A CA 1
ATOM 854 C C . GLY A 1 114 ? 21.011 -11.605 0.859 1.00 94.50 114 GLY A C 1
ATOM 855 O O . GLY A 1 114 ? 19.964 -11.700 1.492 1.00 94.50 114 GLY A O 1
ATOM 856 N N . GLU A 1 115 ? 22.038 -10.857 1.261 1.00 95.81 115 GLU A N 1
ATOM 857 C CA . GLU A 1 115 ? 22.019 -10.028 2.476 1.00 95.81 115 GLU A CA 1
ATOM 858 C C . GLU A 1 115 ? 21.283 -8.689 2.292 1.00 95.81 115 GLU A C 1
ATOM 860 O O . GLU A 1 115 ? 20.933 -8.035 3.275 1.00 95.81 115 GLU A O 1
ATOM 865 N N . ALA 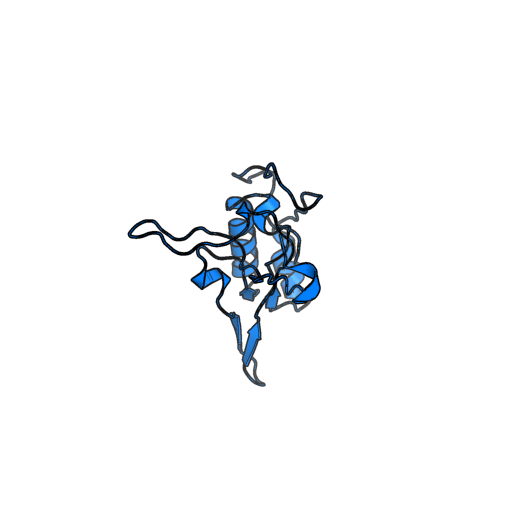A 1 116 ? 21.027 -8.264 1.049 1.00 96.38 116 ALA A N 1
ATOM 866 C CA . ALA A 1 116 ? 20.312 -7.021 0.792 1.00 96.38 116 ALA A CA 1
ATOM 867 C C . ALA A 1 116 ? 18.824 -7.164 1.164 1.00 96.38 116 ALA A C 1
ATOM 869 O O . ALA A 1 116 ? 18.199 -8.168 0.800 1.00 96.38 116 ALA A O 1
ATOM 870 N N . PRO A 1 117 ? 18.222 -6.166 1.842 1.00 96.31 117 PRO A N 1
ATOM 871 C CA . PRO A 1 117 ? 16.824 -6.230 2.247 1.00 96.31 117 PRO A CA 1
ATOM 872 C C . PRO A 1 117 ? 15.888 -6.302 1.036 1.00 96.31 117 PRO A C 1
ATOM 874 O O . PRO A 1 117 ? 16.230 -5.892 -0.074 1.00 96.31 117 PRO A O 1
ATOM 877 N N . GLY A 1 118 ? 14.673 -6.803 1.265 1.00 96.75 118 GLY A N 1
ATOM 878 C CA . GLY A 1 118 ? 13.623 -6.767 0.252 1.00 96.75 118 GLY A CA 1
ATOM 879 C C . GLY A 1 118 ? 13.257 -5.335 -0.137 1.00 96.75 118 GLY A C 1
ATOM 880 O O . GLY A 1 118 ? 13.476 -4.387 0.617 1.00 96.75 118 GLY A O 1
ATOM 881 N N . ARG A 1 119 ? 12.682 -5.179 -1.331 1.00 96.75 119 ARG A N 1
ATOM 882 C CA . ARG A 1 119 ? 12.197 -3.882 -1.809 1.00 96.75 119 ARG A CA 1
ATOM 883 C C . ARG A 1 119 ? 10.800 -3.607 -1.235 1.00 96.75 119 ARG A C 1
ATOM 885 O O . ARG A 1 119 ? 9.898 -4.411 -1.498 1.00 96.75 119 ARG A O 1
ATOM 892 N N . PRO A 1 120 ? 10.580 -2.463 -0.566 1.00 98.00 120 PRO A N 1
ATOM 893 C CA . PRO A 1 120 ? 9.245 -2.035 -0.178 1.00 98.00 120 PRO A CA 1
ATOM 894 C C . PRO A 1 120 ? 8.358 -1.742 -1.391 1.00 98.00 120 PRO A C 1
ATOM 896 O O . PRO A 1 120 ? 8.836 -1.275 -2.427 1.00 98.00 120 PRO A O 1
ATOM 899 N N . GLY A 1 121 ? 7.061 -1.998 -1.269 1.00 97.25 121 GLY A N 1
ATOM 900 C CA . GLY A 1 121 ? 6.107 -1.707 -2.334 1.00 97.25 121 GLY A CA 1
ATOM 901 C C . GLY A 1 121 ? 4.768 -2.406 -2.152 1.00 97.25 121 GLY A C 1
ATOM 902 O O . GLY A 1 121 ? 4.453 -2.938 -1.082 1.00 97.25 121 GLY A O 1
ATOM 903 N N . LEU A 1 122 ? 3.986 -2.431 -3.229 1.00 96.38 122 LEU A N 1
ATOM 904 C CA . LEU A 1 122 ? 2.715 -3.144 -3.276 1.00 96.38 122 LEU A CA 1
ATOM 905 C C . LEU A 1 122 ? 2.908 -4.608 -3.664 1.00 96.38 122 LEU A C 1
ATOM 907 O O . LEU A 1 122 ? 3.775 -4.952 -4.473 1.00 96.38 122 LEU A O 1
ATOM 911 N N . ASN A 1 123 ? 2.062 -5.492 -3.143 1.00 96.94 123 ASN A N 1
ATOM 912 C CA . ASN A 1 123 ? 1.951 -6.832 -3.714 1.00 96.94 123 ASN A CA 1
ATOM 913 C C . ASN A 1 123 ? 1.167 -6.709 -5.022 1.00 96.94 123 ASN A C 1
ATOM 915 O O . ASN A 1 123 ? 0.179 -5.991 -5.095 1.00 96.94 123 ASN A O 1
ATOM 919 N N . ALA A 1 124 ? 1.657 -7.352 -6.073 1.00 94.50 124 ALA A N 1
ATOM 920 C CA . ALA A 1 124 ? 1.110 -7.308 -7.420 1.00 94.50 124 ALA A CA 1
ATOM 921 C C . ALA A 1 124 ? 0.546 -8.682 -7.781 1.00 94.50 124 ALA A C 1
ATOM 923 O O . ALA A 1 124 ? 1.175 -9.697 -7.475 1.00 94.50 124 ALA A O 1
ATOM 924 N N . LEU A 1 125 ? -0.596 -8.725 -8.472 1.00 92.44 125 LEU A N 1
ATOM 925 C CA . LEU A 1 125 ? -1.034 -9.967 -9.104 1.00 92.44 125 LEU A CA 1
ATOM 926 C C . LEU A 1 125 ? -0.071 -10.266 -10.258 1.00 92.44 125 LEU A C 1
ATOM 928 O O . LEU A 1 125 ? 0.025 -9.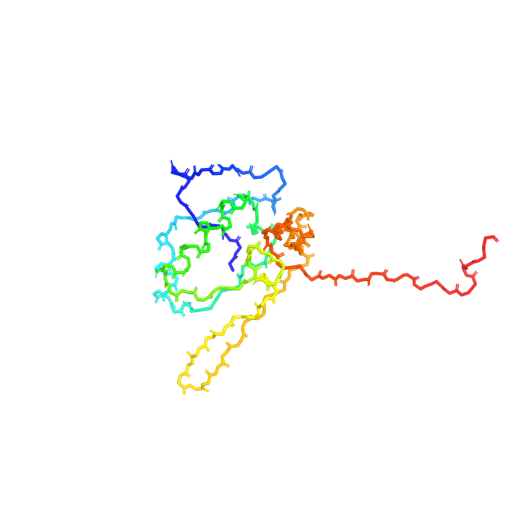495 -11.211 1.00 92.44 125 LEU A O 1
ATOM 932 N N . ARG A 1 126 ? 0.677 -11.365 -10.149 1.00 81.31 126 ARG A N 1
ATOM 933 C CA . ARG A 1 126 ? 1.618 -11.802 -11.184 1.00 81.31 126 ARG A CA 1
ATOM 934 C C . ARG A 1 126 ? 0.877 -12.706 -12.161 1.00 81.31 126 ARG A C 1
ATOM 936 O O . ARG A 1 126 ? 0.344 -13.735 -11.757 1.00 81.31 126 ARG A O 1
ATOM 943 N N . LEU A 1 127 ? 0.852 -12.315 -13.430 1.00 80.38 127 LEU A N 1
ATOM 944 C CA . LEU A 1 127 ? 0.259 -13.100 -14.507 1.00 80.38 127 LEU A CA 1
ATOM 945 C C . LEU A 1 127 ? 1.380 -13.723 -15.341 1.00 80.38 127 LEU A C 1
ATOM 947 O O . LEU A 1 127 ? 2.334 -13.038 -15.709 1.00 80.38 127 LEU A O 1
ATOM 951 N N . ALA A 1 128 ? 1.260 -15.015 -15.637 1.00 82.19 128 ALA A N 1
ATOM 952 C CA . ALA A 1 128 ? 2.043 -15.668 -16.676 1.00 82.19 128 ALA A CA 1
ATOM 953 C C . ALA A 1 128 ? 1.192 -15.687 -17.949 1.00 82.19 128 ALA A C 1
ATOM 955 O O . ALA A 1 128 ? 0.107 -16.266 -17.956 1.00 82.19 128 ALA A O 1
ATOM 956 N N . GLN A 1 129 ? 1.657 -15.027 -19.008 1.00 80.12 129 GLN A N 1
ATOM 957 C CA . GLN A 1 129 ? 0.966 -15.025 -20.292 1.00 80.12 129 GLN A CA 1
ATOM 958 C C . GLN A 1 129 ? 1.569 -16.107 -21.189 1.00 80.12 129 GLN A C 1
ATOM 960 O O . GLN A 1 129 ? 2.758 -16.079 -21.491 1.00 80.12 129 GLN A O 1
ATOM 965 N N . GLY A 1 130 ? 0.738 -17.053 -21.619 1.00 87.69 130 GLY A N 1
ATOM 966 C CA . GLY A 1 130 ? 1.066 -18.001 -22.679 1.00 87.69 130 GLY A CA 1
ATOM 967 C C . GLY A 1 130 ? 0.272 -17.660 -23.934 1.00 87.69 130 GLY A C 1
ATOM 968 O O . GLY A 1 130 ? -0.917 -17.361 -23.846 1.00 87.69 130 GLY A O 1
ATOM 969 N N . ILE A 1 131 ? 0.915 -17.705 -25.098 1.00 86.50 131 ILE A N 1
ATOM 970 C CA . ILE A 1 131 ? 0.230 -17.632 -26.391 1.00 86.50 131 ILE A CA 1
ATOM 971 C C . ILE A 1 131 ? 0.263 -19.040 -26.979 1.00 86.50 131 ILE A C 1
ATOM 973 O O . ILE A 1 131 ? 1.331 -19.551 -27.305 1.00 86.50 131 ILE A O 1
ATOM 977 N N . VAL A 1 132 ? -0.902 -19.678 -27.086 1.00 88.81 132 VAL A N 1
ATOM 978 C CA . VAL A 1 132 ? -1.038 -20.981 -27.748 1.00 88.81 132 VAL A CA 1
ATOM 979 C C . VAL A 1 132 ? -1.407 -20.726 -29.203 1.00 88.81 132 VAL A C 1
ATOM 981 O O . VAL A 1 132 ? -2.436 -20.115 -29.486 1.00 88.81 132 VAL A O 1
ATOM 984 N N . VAL A 1 133 ? -0.559 -21.176 -30.127 1.00 87.81 133 VAL A N 1
ATOM 985 C CA . VAL A 1 133 ? -0.783 -21.036 -31.570 1.00 87.81 133 VAL A CA 1
ATOM 986 C C . VAL A 1 133 ? -1.176 -22.400 -32.149 1.00 87.81 133 VAL A C 1
ATOM 988 O O . VAL A 1 133 ? -0.499 -23.385 -31.845 1.00 87.81 133 VAL A O 1
ATOM 991 N N . PRO A 1 134 ? -2.240 -22.491 -32.974 1.00 84.00 134 PRO A N 1
ATOM 992 C CA . PRO A 1 134 ? -2.598 -23.730 -33.660 1.00 84.00 134 PRO A CA 1
ATOM 993 C C . PRO A 1 134 ? -1.448 -24.258 -34.536 1.00 84.00 134 PRO A C 1
ATOM 995 O O . PRO A 1 134 ? -0.731 -23.444 -35.129 1.00 84.00 134 PRO A O 1
ATOM 998 N N . PRO A 1 135 ? -1.281 -25.588 -34.680 1.00 81.62 135 PRO A N 1
ATOM 999 C CA . PRO A 1 135 ? -0.176 -26.181 -35.439 1.00 81.62 135 PRO A CA 1
ATOM 1000 C C . PRO A 1 135 ? -0.078 -25.687 -36.889 1.00 81.62 135 PRO A C 1
ATOM 1002 O O . PRO A 1 135 ? 1.020 -25.579 -37.430 1.00 81.62 135 PRO A O 1
ATOM 1005 N N . GLU A 1 136 ? -1.204 -25.346 -37.527 1.00 83.44 136 GLU A N 1
ATOM 1006 C CA . GLU A 1 136 ? -1.204 -24.793 -38.889 1.00 83.44 136 GLU A CA 1
ATOM 1007 C C . GLU A 1 136 ? -0.550 -23.405 -39.013 1.00 83.44 136 GLU A C 1
ATOM 1009 O O . GLU A 1 136 ? -0.156 -23.020 -40.112 1.00 83.44 136 GLU A O 1
ATOM 1014 N N . LYS A 1 137 ? -0.40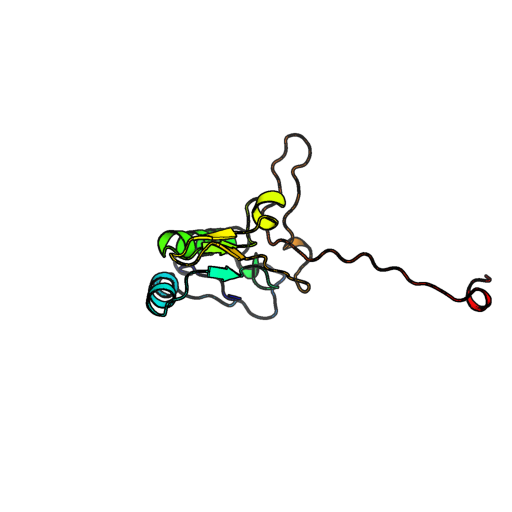8 -22.655 -37.912 1.00 72.06 137 LYS A N 1
ATOM 1015 C CA . LYS A 1 137 ? 0.169 -21.299 -37.889 1.00 72.06 137 LYS A CA 1
ATOM 1016 C C . LYS A 1 137 ? 1.580 -21.241 -37.287 1.00 72.06 137 LYS A C 1
ATOM 1018 O O . LYS A 1 137 ? 2.114 -20.147 -37.136 1.00 72.06 137 LYS A O 1
ATOM 1023 N N . SER A 1 138 ? 2.182 -22.383 -36.933 1.00 67.31 138 SER A N 1
ATOM 1024 C CA . SER A 1 138 ? 3.507 -22.453 -36.289 1.00 67.31 138 SER A CA 1
ATOM 1025 C C . SER A 1 138 ? 4.671 -22.799 -37.230 1.00 67.31 138 SER A C 1
ATOM 1027 O O . SER A 1 138 ? 5.797 -22.963 -36.764 1.00 67.31 138 SER A O 1
ATOM 1029 N N . ARG A 1 139 ? 4.437 -22.907 -38.545 1.00 59.16 139 ARG A N 1
ATOM 1030 C CA . ARG A 1 139 ? 5.493 -23.200 -39.526 1.00 59.16 139 ARG A CA 1
ATOM 1031 C C . ARG A 1 139 ? 6.119 -21.906 -40.053 1.00 59.16 139 ARG A C 1
ATOM 1033 O O . ARG A 1 139 ? 5.442 -21.141 -40.736 1.00 59.16 139 ARG A O 1
ATOM 1040 N N . ALA A 1 140 ? 7.386 -21.690 -39.697 1.00 57.12 140 ALA A N 1
ATOM 1041 C CA . ALA A 1 140 ? 8.307 -20.798 -40.401 1.00 57.12 140 ALA A CA 1
ATOM 1042 C C . ALA A 1 140 ? 8.836 -21.477 -41.671 1.00 57.12 140 ALA A C 1
ATOM 1044 O O . ALA A 1 140 ? 8.945 -22.728 -41.655 1.00 57.12 140 ALA A O 1
#

pLDDT: mean 93.77, std 7.02, range [57.12, 98.38]

Secondary structure (DSSP, 8-state):
--SEES-TTT--S---SS-SSS--EE-TTHHHHHHHTT--EEE--STTTTTTHHHHHHHHHHHHHHTT-EEESEESSHHHHHS-EEEEETTEEEEE--------GGGB----BTTBPPPPEE------------GGG---